Protein AF-A0A2E1U6Y6-F1 (afdb_monomer_lite)

Radius of gyration: 17.41 Å; chains: 1; bounding box: 41×27×50 Å

Structure (mmCIF, N/CA/C/O backbone):
data_AF-A0A2E1U6Y6-F1
#
_entry.id   AF-A0A2E1U6Y6-F1
#
loop_
_atom_site.group_PDB
_atom_site.id
_atom_site.type_symbol
_atom_site.label_atom_id
_atom_site.label_alt_id
_atom_site.label_comp_id
_atom_site.label_asym_id
_atom_site.label_entity_id
_atom_site.label_seq_id
_atom_site.pdbx_PDB_ins_code
_atom_site.Cartn_x
_atom_site.Cartn_y
_atom_site.Cartn_z
_atom_site.occupancy
_atom_site.B_iso_or_equiv
_atom_site.auth_seq_id
_atom_site.auth_comp_id
_atom_site.auth_asym_id
_atom_site.auth_atom_id
_atom_site.pdbx_PDB_model_num
ATOM 1 N N . MET A 1 1 ? 22.976 19.420 -7.886 1.00 53.72 1 MET A N 1
ATOM 2 C CA . MET A 1 1 ? 22.099 20.208 -6.983 1.00 53.72 1 MET A CA 1
ATOM 3 C C . MET A 1 1 ? 21.922 19.384 -5.711 1.00 53.72 1 MET A C 1
ATOM 5 O O . MET A 1 1 ? 21.648 18.199 -5.866 1.00 53.72 1 MET A O 1
ATOM 9 N N . PRO A 1 2 ? 22.062 19.943 -4.498 1.00 66.75 2 PRO A N 1
ATOM 10 C CA . PRO A 1 2 ? 22.201 19.174 -3.246 1.00 66.75 2 PRO A CA 1
ATOM 11 C C . PRO A 1 2 ? 20.959 18.359 -2.828 1.00 66.75 2 PRO A C 1
ATOM 13 O O . PRO A 1 2 ? 20.992 17.646 -1.834 1.00 66.75 2 PRO A O 1
ATOM 16 N N . PHE A 1 3 ? 19.871 18.434 -3.599 1.00 65.00 3 PHE A N 1
ATOM 17 C CA . PHE A 1 3 ? 18.627 17.688 -3.388 1.00 65.00 3 PHE A CA 1
ATOM 18 C C . PHE A 1 3 ? 18.413 16.542 -4.392 1.00 65.00 3 PHE A C 1
ATOM 20 O O . PHE A 1 3 ? 17.499 15.746 -4.210 1.00 65.00 3 PHE A O 1
ATOM 27 N N . ILE A 1 4 ? 19.233 16.445 -5.446 1.00 65.00 4 ILE A N 1
ATOM 28 C CA . ILE A 1 4 ? 19.087 15.408 -6.482 1.00 65.00 4 ILE A CA 1
ATOM 29 C C . ILE A 1 4 ? 19.797 14.113 -6.073 1.00 65.00 4 ILE A C 1
ATOM 31 O O . ILE A 1 4 ? 19.239 13.035 -6.237 1.00 65.00 4 ILE A O 1
ATOM 35 N N . GLU A 1 5 ? 20.989 14.195 -5.484 1.00 67.56 5 GLU A N 1
ATOM 36 C CA . GLU A 1 5 ? 21.760 13.009 -5.074 1.00 67.56 5 GLU A CA 1
ATOM 37 C C . GLU A 1 5 ? 21.040 12.117 -4.038 1.00 67.56 5 GLU A C 1
ATOM 39 O O . GLU A 1 5 ? 21.030 10.902 -4.230 1.00 67.56 5 GLU A O 1
ATOM 44 N N . PRO A 1 6 ? 20.349 12.650 -3.005 1.00 67.94 6 PRO A N 1
ATOM 45 C CA . PRO A 1 6 ? 19.586 11.815 -2.069 1.00 67.94 6 PRO A CA 1
ATOM 46 C C . PRO A 1 6 ? 18.334 11.179 -2.692 1.00 67.94 6 PRO A C 1
ATOM 48 O O . PRO A 1 6 ? 17.867 10.142 -2.224 1.00 67.94 6 PRO A O 1
ATOM 51 N N . TRP A 1 7 ? 17.778 11.787 -3.745 1.00 67.69 7 TRP A N 1
ATOM 52 C CA . TRP A 1 7 ? 16.593 11.280 -4.440 1.00 67.69 7 TRP A CA 1
ATOM 53 C C . TRP A 1 7 ? 16.885 9.977 -5.193 1.00 67.69 7 TRP A C 1
ATOM 55 O O . TRP A 1 7 ? 16.049 9.074 -5.204 1.00 67.69 7 TRP A O 1
ATOM 65 N N . HIS A 1 8 ? 18.094 9.839 -5.746 1.00 72.00 8 HIS A N 1
ATOM 66 C CA . HIS A 1 8 ? 18.529 8.607 -6.410 1.00 72.00 8 HIS A CA 1
ATOM 67 C C . HIS A 1 8 ? 18.514 7.394 -5.468 1.00 72.00 8 HIS A C 1
ATOM 69 O O . HIS A 1 8 ? 18.117 6.310 -5.885 1.00 72.00 8 HIS A O 1
ATOM 75 N N . ALA A 1 9 ? 18.853 7.571 -4.187 1.00 76.69 9 ALA A N 1
ATOM 76 C CA . ALA A 1 9 ? 18.844 6.475 -3.213 1.00 76.69 9 ALA A CA 1
ATOM 77 C C . ALA A 1 9 ? 17.428 5.944 -2.915 1.00 76.69 9 ALA A C 1
ATOM 79 O O . ALA A 1 9 ? 17.244 4.760 -2.645 1.00 76.69 9 ALA A O 1
ATOM 80 N N . LEU A 1 10 ? 16.407 6.803 -2.989 1.00 79.56 10 LEU A N 1
ATOM 81 C CA . LEU A 1 10 ? 15.006 6.405 -2.813 1.00 79.56 10 LEU A CA 1
ATOM 82 C C . LEU A 1 10 ? 14.393 5.843 -4.100 1.00 79.56 10 LEU A C 1
ATOM 84 O O . LEU A 1 10 ? 13.329 5.227 -4.058 1.00 79.56 10 LEU A O 1
ATOM 88 N N . GLN A 1 11 ? 15.063 6.018 -5.238 1.00 81.25 11 GLN A N 1
ATOM 89 C CA . GLN A 1 11 ? 14.570 5.616 -6.548 1.00 81.25 11 GLN A CA 1
ATOM 90 C C . GLN A 1 11 ? 14.562 4.095 -6.756 1.00 81.25 11 GLN A C 1
ATOM 92 O O . GLN A 1 11 ? 13.842 3.614 -7.621 1.00 81.25 11 GLN A O 1
ATOM 97 N N . GLU A 1 12 ? 15.313 3.324 -5.969 1.00 84.12 12 GLU A N 1
ATOM 98 C CA . GLU A 1 12 ? 15.266 1.851 -6.008 1.00 84.12 12 GLU A CA 1
ATOM 99 C C . GLU A 1 12 ? 14.153 1.282 -5.114 1.00 84.12 12 GLU A C 1
ATOM 101 O O . GLU A 1 12 ? 13.607 0.207 -5.369 1.00 84.12 12 GLU A O 1
ATOM 106 N N . VAL A 1 13 ? 13.777 2.031 -4.075 1.00 87.44 13 VAL A N 1
ATOM 107 C CA . VAL A 1 13 ? 12.866 1.592 -3.007 1.00 87.44 13 VAL A CA 1
ATOM 108 C C . VAL A 1 13 ? 11.550 2.368 -2.968 1.00 87.44 13 VAL A C 1
ATOM 110 O O . VAL A 1 13 ? 10.744 2.165 -2.066 1.00 87.44 13 VAL A O 1
ATOM 113 N N . TRP A 1 14 ? 11.288 3.238 -3.944 1.00 85.69 14 TRP A N 1
ATOM 114 C CA . TRP A 1 14 ? 10.092 4.091 -4.000 1.00 85.69 14 TRP A CA 1
ATOM 115 C C . TRP A 1 14 ? 8.782 3.309 -3.847 1.00 85.69 14 TRP A C 1
ATOM 117 O O . TRP A 1 14 ? 7.838 3.788 -3.224 1.00 85.69 14 TRP A O 1
ATOM 127 N N . TRP A 1 15 ? 8.731 2.086 -4.374 1.00 84.81 15 TRP A N 1
ATOM 128 C CA . TRP A 1 15 ? 7.563 1.213 -4.309 1.00 84.81 15 TRP A CA 1
ATOM 129 C C . TRP A 1 15 ? 7.258 0.758 -2.874 1.00 84.81 15 TRP A C 1
ATOM 131 O O . TRP A 1 15 ? 6.095 0.526 -2.548 1.00 84.81 15 TRP A O 1
ATOM 141 N N . LEU A 1 16 ? 8.256 0.708 -1.980 1.00 91.00 16 LEU A N 1
ATOM 142 C CA . LEU A 1 16 ? 8.034 0.436 -0.556 1.00 91.00 16 LEU A CA 1
ATOM 143 C C . LEU A 1 16 ? 7.249 1.555 0.121 1.00 91.00 16 LEU A C 1
ATOM 145 O O . LEU A 1 16 ? 6.506 1.268 1.054 1.00 91.00 16 LEU A O 1
ATOM 149 N N . ALA A 1 17 ? 7.352 2.802 -0.357 1.00 92.00 17 ALA A N 1
ATOM 150 C CA . ALA A 1 17 ? 6.608 3.936 0.193 1.00 92.00 17 ALA A CA 1
ATOM 151 C C . ALA A 1 17 ? 5.083 3.799 0.011 1.00 92.00 17 ALA A C 1
ATOM 153 O O . ALA A 1 17 ? 4.313 4.440 0.728 1.00 92.00 17 ALA A O 1
ATOM 154 N N . LEU A 1 18 ? 4.634 2.909 -0.880 1.00 92.88 18 LEU A N 1
ATOM 155 C CA . LEU A 1 18 ? 3.223 2.578 -1.068 1.00 92.88 18 LEU A CA 1
ATOM 156 C C . LEU A 1 18 ? 2.591 1.971 0.198 1.00 92.88 18 LEU A C 1
ATOM 158 O O . LEU A 1 18 ? 1.429 2.240 0.509 1.00 92.88 18 LEU A O 1
ATOM 162 N N . ILE A 1 19 ? 3.360 1.179 0.950 1.00 95.75 19 ILE A N 1
ATOM 163 C CA . ILE A 1 19 ? 2.898 0.501 2.168 1.00 95.75 19 ILE A CA 1
ATOM 164 C C . ILE A 1 19 ? 2.601 1.507 3.296 1.00 95.75 19 ILE A C 1
ATOM 166 O O . ILE A 1 19 ? 1.459 1.543 3.755 1.00 95.75 19 ILE A O 1
ATOM 170 N N . PRO A 1 20 ? 3.544 2.364 3.745 1.00 95.56 20 PRO A N 1
ATOM 171 C CA . PRO A 1 20 ? 3.259 3.342 4.790 1.00 95.56 20 PRO A CA 1
ATOM 172 C C . PRO A 1 20 ? 2.211 4.370 4.345 1.00 95.56 20 PRO A C 1
ATOM 174 O O . PRO A 1 20 ? 1.412 4.813 5.169 1.00 95.56 20 PRO A O 1
ATOM 177 N N . PHE A 1 21 ? 2.154 4.711 3.053 1.00 96.00 21 PHE A N 1
ATOM 178 C CA . PHE A 1 21 ? 1.130 5.612 2.530 1.00 96.00 21 PHE A CA 1
ATOM 179 C C . PHE A 1 21 ? -0.277 5.005 2.613 1.00 96.00 21 PHE A C 1
ATOM 181 O O . PHE A 1 21 ? -1.181 5.610 3.191 1.00 96.00 21 PHE A O 1
ATOM 188 N N . SER A 1 22 ? -0.468 3.792 2.088 1.00 96.75 22 SER A N 1
ATOM 189 C CA . SER A 1 22 ? -1.762 3.100 2.149 1.00 96.75 22 SER A CA 1
ATOM 190 C C . SER A 1 22 ? -2.185 2.786 3.585 1.00 96.75 22 SER A C 1
ATOM 192 O O . SER A 1 22 ? -3.374 2.867 3.893 1.00 96.75 22 SER A O 1
ATOM 194 N N . PHE A 1 23 ? -1.227 2.524 4.479 1.00 98.06 23 PHE A N 1
ATOM 195 C CA . PHE A 1 23 ? -1.476 2.371 5.909 1.00 98.06 23 PHE A CA 1
ATOM 196 C C . PHE A 1 23 ? -2.002 3.661 6.540 1.00 98.06 23 PHE A C 1
ATOM 198 O O . PHE A 1 23 ? -3.049 3.641 7.186 1.00 98.06 23 PHE A O 1
ATOM 205 N N . GLY A 1 24 ? -1.338 4.796 6.303 1.00 97.50 24 GLY A N 1
ATOM 206 C CA . GLY A 1 24 ? -1.775 6.097 6.816 1.00 97.50 24 GLY A CA 1
ATOM 207 C C . GLY A 1 24 ? -3.163 6.495 6.306 1.00 97.50 24 GLY A C 1
ATOM 208 O O . GLY A 1 24 ? -4.028 6.885 7.092 1.00 97.50 24 GLY A O 1
ATOM 209 N N . VAL A 1 25 ? -3.418 6.319 5.006 1.00 97.06 25 VAL A N 1
ATOM 210 C CA . VAL A 1 25 ? -4.751 6.537 4.418 1.00 97.06 25 VAL A CA 1
ATOM 211 C C . VAL A 1 25 ? -5.778 5.588 5.034 1.00 97.06 25 VAL A C 1
ATOM 213 O O . VAL A 1 25 ? -6.877 6.014 5.384 1.00 97.06 25 VAL A O 1
ATOM 216 N N . GLY A 1 26 ? -5.419 4.316 5.212 1.00 97.50 26 GLY A N 1
ATOM 217 C CA . GLY A 1 26 ? -6.270 3.307 5.833 1.00 97.50 26 GLY A CA 1
ATOM 218 C C . GLY A 1 26 ? -6.660 3.661 7.261 1.00 97.50 26 GLY A C 1
ATOM 219 O O . GLY A 1 26 ? -7.832 3.523 7.608 1.00 97.50 26 GLY A O 1
ATOM 220 N N . MET A 1 27 ? -5.723 4.179 8.060 1.00 98.12 27 MET A N 1
ATOM 221 C CA . MET A 1 27 ? -6.001 4.671 9.410 1.00 98.12 27 MET A CA 1
ATOM 222 C C . MET A 1 27 ? -7.061 5.776 9.389 1.00 98.12 27 MET A C 1
ATOM 224 O O . MET A 1 27 ? -8.096 5.649 10.040 1.00 98.12 27 MET A O 1
ATOM 228 N N .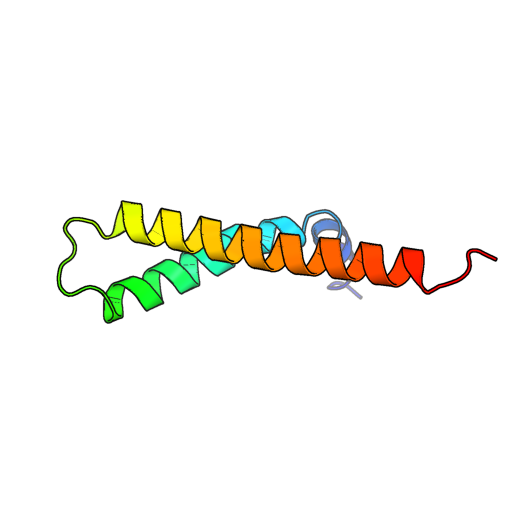 VAL A 1 28 ? -6.847 6.832 8.597 1.00 97.50 28 VAL A N 1
ATOM 229 C CA . VAL A 1 28 ? -7.778 7.971 8.520 1.00 97.50 28 VAL A CA 1
ATOM 230 C C . VAL A 1 28 ? -9.148 7.529 8.000 1.00 97.50 28 VAL A C 1
ATOM 232 O O . VAL A 1 28 ? -10.176 7.832 8.606 1.00 97.50 28 VAL A O 1
ATOM 235 N N . TYR A 1 29 ? -9.173 6.758 6.912 1.00 97.06 29 TYR A N 1
ATOM 236 C CA . TYR A 1 29 ? -10.408 6.284 6.296 1.00 97.06 29 TYR A CA 1
ATOM 237 C C . TYR A 1 29 ? -11.222 5.392 7.242 1.00 97.06 29 TYR A C 1
ATOM 239 O O . TYR A 1 29 ? -12.422 5.609 7.427 1.00 97.06 29 TYR A O 1
ATOM 247 N N . LYS A 1 30 ? -1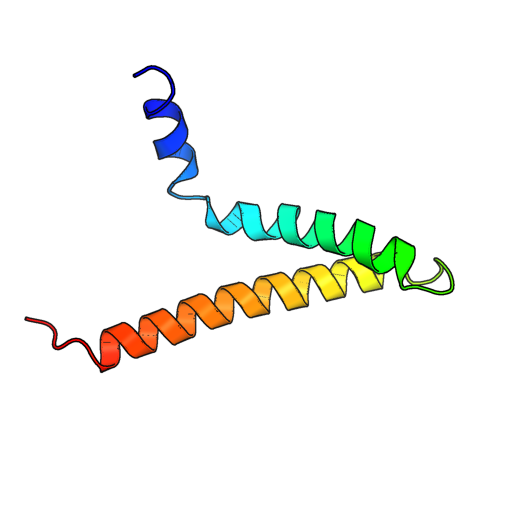0.586 4.398 7.874 1.00 96.81 30 LYS A N 1
ATOM 248 C CA . LYS A 1 30 ? -11.272 3.474 8.788 1.00 96.81 30 LYS A CA 1
ATOM 249 C C . LYS A 1 30 ? -11.699 4.148 10.085 1.00 96.81 30 LYS A C 1
ATOM 251 O O . LYS A 1 30 ? -12.736 3.762 10.615 1.00 96.81 30 LYS A O 1
ATOM 256 N N . ALA A 1 31 ? -10.977 5.167 10.551 1.00 96.50 31 ALA A N 1
ATOM 257 C CA . ALA A 1 31 ? -11.363 5.920 11.742 1.00 96.50 31 ALA A CA 1
ATOM 258 C C . ALA A 1 31 ? -12.690 6.668 11.546 1.00 96.50 31 ALA A C 1
ATOM 260 O O . ALA A 1 31 ? -13.461 6.800 12.489 1.00 96.50 31 ALA A O 1
ATOM 261 N N . TRP A 1 32 ? -12.967 7.134 10.324 1.00 96.88 32 TRP A N 1
ATOM 262 C CA . TRP A 1 32 ? -14.218 7.822 9.991 1.00 96.88 32 TRP A CA 1
ATOM 263 C C . TRP A 1 32 ? -15.330 6.867 9.554 1.00 96.88 32 TRP A C 1
ATOM 265 O O . TRP A 1 32 ? -16.509 7.180 9.700 1.00 96.88 32 TRP A O 1
ATOM 275 N N . ARG A 1 33 ? -14.973 5.722 8.961 1.00 96.44 33 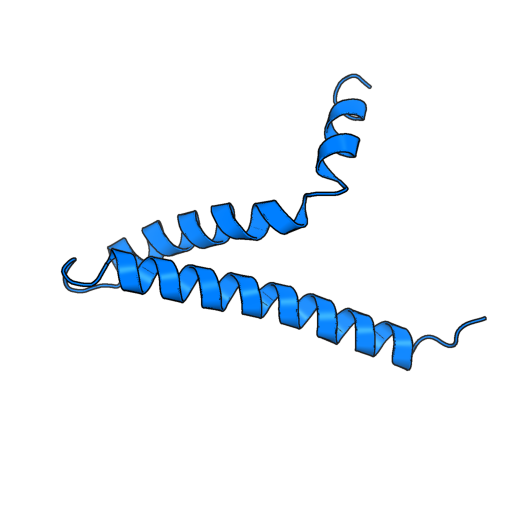ARG A N 1
ATOM 276 C CA . ARG A 1 33 ? -15.942 4.805 8.347 1.00 96.44 33 ARG A CA 1
ATOM 277 C C . ARG A 1 33 ? -16.491 3.758 9.309 1.00 96.44 33 ARG A C 1
ATOM 279 O O . ARG A 1 33 ? -17.605 3.284 9.080 1.00 96.44 33 ARG A O 1
ATOM 286 N N . LEU A 1 34 ? -15.718 3.341 10.312 1.00 95.44 34 LEU A N 1
ATOM 287 C CA . LEU A 1 34 ? -16.146 2.280 11.216 1.00 95.44 34 LEU A CA 1
ATOM 288 C C . LEU A 1 34 ? -17.083 2.798 12.312 1.00 95.44 34 LEU A C 1
ATOM 290 O O . LEU A 1 34 ? -16.816 3.849 12.885 1.00 95.44 34 LEU A O 1
ATOM 294 N N . PRO A 1 35 ? -18.160 2.054 12.631 1.00 94.69 35 PRO A N 1
ATOM 295 C CA . PRO A 1 35 ? -19.088 2.436 13.693 1.00 94.69 35 PRO A CA 1
ATOM 296 C C . PRO A 1 35 ? -18.481 2.264 15.093 1.00 94.69 35 PRO A C 1
ATOM 298 O O . PRO A 1 35 ? -18.884 2.950 16.028 1.00 94.69 35 PRO A O 1
ATOM 301 N N . ASP A 1 36 ? -17.518 1.351 15.244 1.00 94.81 36 ASP A N 1
ATOM 302 C CA . ASP A 1 36 ? -16.780 1.117 16.480 1.00 94.81 36 ASP A CA 1
ATOM 303 C C . ASP A 1 36 ? -15.346 0.632 16.199 1.00 94.81 36 ASP A C 1
ATOM 305 O O . ASP A 1 36 ? -15.009 0.217 15.089 1.00 94.81 36 ASP A O 1
ATOM 309 N N . PHE A 1 37 ? -14.486 0.680 17.219 1.00 96.19 37 PHE A N 1
ATOM 310 C CA . PHE A 1 37 ? -13.058 0.375 17.082 1.00 96.19 37 PHE A CA 1
ATOM 311 C C . PHE A 1 37 ? -12.684 -1.086 17.386 1.00 96.19 37 PHE A C 1
ATOM 313 O O . PHE A 1 37 ? -11.496 -1.415 17.379 1.00 96.19 37 PHE A O 1
ATOM 320 N N . LYS A 1 38 ? -13.645 -1.998 17.612 1.00 96.81 38 LYS A N 1
ATOM 321 C CA . LYS A 1 38 ? -13.348 -3.388 18.026 1.00 96.81 38 LYS A CA 1
ATOM 322 C C . LYS A 1 38 ? -12.496 -4.141 17.006 1.00 96.81 38 LYS A C 1
ATOM 324 O O . LYS A 1 38 ? -11.690 -4.987 17.380 1.00 96.81 38 LYS A O 1
ATOM 329 N N . ARG A 1 39 ? -12.678 -3.842 15.716 1.00 95.31 39 ARG A N 1
ATOM 330 C CA . ARG A 1 39 ? -11.950 -4.472 14.600 1.00 95.31 39 ARG A CA 1
ATOM 331 C C . ARG A 1 39 ? -11.072 -3.493 13.824 1.00 95.31 39 ARG A C 1
ATOM 333 O O . ARG A 1 39 ? -10.615 -3.827 12.736 1.00 95.31 39 ARG A O 1
ATOM 340 N N . TYR A 1 40 ? -10.791 -2.320 14.391 1.00 96.56 40 TYR A N 1
ATOM 341 C CA . TYR A 1 40 ? -10.084 -1.241 13.701 1.00 96.56 40 TYR A CA 1
ATOM 342 C C . TYR A 1 40 ? -8.742 -1.689 13.104 1.00 96.56 40 TYR A C 1
ATOM 344 O O . TYR A 1 40 ? -8.555 -1.594 11.896 1.00 96.56 40 TYR A O 1
ATOM 352 N N . TRP A 1 41 ? -7.833 -2.249 13.908 1.00 97.69 41 TRP A N 1
ATOM 353 C CA . TRP A 1 41 ? -6.503 -2.651 13.430 1.00 97.69 41 TRP A CA 1
ATOM 354 C C . TRP A 1 41 ? -6.524 -3.769 12.374 1.00 97.69 41 TRP A C 1
ATOM 356 O O . TRP A 1 41 ? -5.872 -3.596 11.342 1.00 97.69 41 TRP A O 1
ATOM 366 N N . PRO A 1 42 ? -7.290 -4.870 12.548 1.00 97.62 42 PRO A N 1
ATOM 367 C CA . PRO A 1 42 ? -7.481 -5.852 11.480 1.00 97.62 42 PRO A CA 1
ATOM 368 C C . PRO A 1 42 ? -8.025 -5.239 10.184 1.00 97.62 42 PRO A C 1
ATOM 370 O O . PRO A 1 42 ? -7.599 -5.613 9.094 1.00 97.62 42 PRO A O 1
ATOM 373 N N . GLU A 1 43 ? -8.953 -4.286 10.285 1.00 97.62 43 GLU A N 1
ATOM 374 C CA . GLU A 1 43 ? -9.554 -3.644 9.119 1.00 97.62 43 GLU A CA 1
ATOM 375 C C . GLU A 1 43 ? -8.640 -2.633 8.428 1.00 97.62 43 GLU A C 1
ATOM 377 O O . GLU A 1 43 ? -8.652 -2.560 7.199 1.00 97.62 43 GLU A O 1
ATOM 382 N N . VAL A 1 44 ? -7.832 -1.886 9.182 1.00 98.06 44 VAL A N 1
ATOM 383 C CA . VAL A 1 44 ? -6.773 -1.026 8.638 1.00 98.06 44 VAL A CA 1
ATOM 384 C C . VAL A 1 44 ? -5.728 -1.881 7.929 1.00 98.06 44 VAL A C 1
ATOM 386 O O . VAL A 1 44 ? -5.372 -1.578 6.793 1.00 98.06 44 VAL A O 1
ATOM 389 N N . GLY A 1 45 ? -5.284 -2.981 8.546 1.00 97.69 45 GLY A N 1
ATOM 390 C CA . GLY A 1 45 ? -4.333 -3.914 7.938 1.00 97.69 45 GLY A CA 1
ATOM 391 C C . GLY A 1 45 ? -4.867 -4.529 6.642 1.00 97.69 45 GLY A C 1
ATOM 392 O O . GLY A 1 45 ? -4.183 -4.510 5.621 1.00 97.69 45 GLY A O 1
ATOM 393 N N . MET A 1 46 ? -6.122 -4.989 6.645 1.00 98.19 46 MET A N 1
ATOM 394 C CA . MET A 1 46 ? -6.768 -5.528 5.445 1.00 98.19 46 MET A CA 1
ATOM 395 C C . M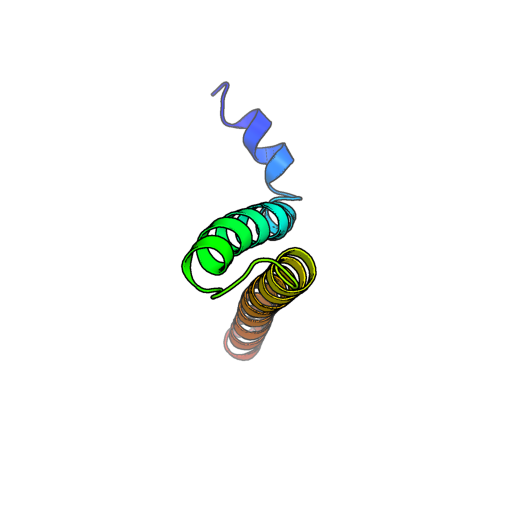ET A 1 46 ? -6.912 -4.467 4.346 1.00 98.19 46 MET A C 1
ATOM 397 O O . MET A 1 46 ? -6.621 -4.741 3.185 1.00 98.19 46 MET A O 1
ATOM 401 N N . PHE A 1 47 ? -7.317 -3.245 4.696 1.00 97.88 47 PHE A N 1
ATOM 402 C CA . PHE A 1 47 ? -7.427 -2.146 3.736 1.00 97.88 47 PHE A CA 1
ATOM 403 C C . PHE A 1 47 ? -6.064 -1.785 3.126 1.00 97.88 47 PHE A C 1
ATOM 405 O O . PHE A 1 47 ? -5.947 -1.635 1.914 1.00 97.88 47 PHE A O 1
ATOM 412 N N . THR A 1 48 ? -5.024 -1.721 3.959 1.00 97.81 48 THR A N 1
ATOM 413 C CA . THR A 1 48 ? -3.635 -1.474 3.5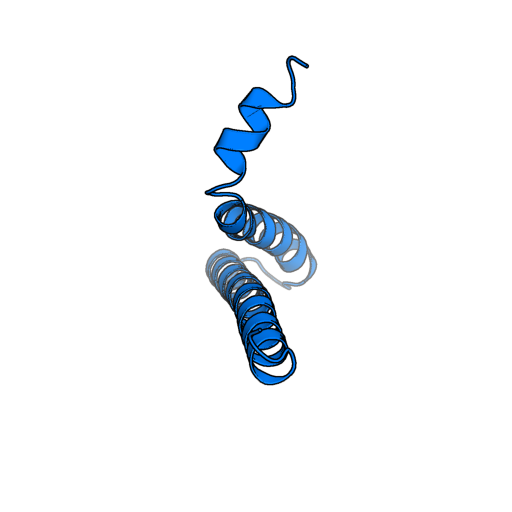39 1.00 97.81 48 THR A CA 1
ATOM 414 C C . THR A 1 48 ? -3.184 -2.522 2.525 1.00 97.81 48 THR A C 1
ATOM 416 O O . THR A 1 48 ? -2.678 -2.172 1.459 1.00 97.81 48 THR A O 1
ATOM 419 N N . LEU A 1 49 ? -3.425 -3.805 2.823 1.00 97.81 49 LEU A N 1
ATOM 420 C CA . LEU A 1 49 ? -3.111 -4.919 1.930 1.00 97.81 49 LEU A CA 1
ATOM 421 C C . LEU A 1 49 ? -3.860 -4.790 0.596 1.00 97.81 49 LEU A C 1
ATOM 423 O O . LEU A 1 49 ? -3.238 -4.864 -0.459 1.00 97.81 49 LEU A O 1
ATOM 427 N N . GLN A 1 50 ? -5.176 -4.561 0.637 1.00 97.88 50 GLN A N 1
ATOM 428 C CA . GLN A 1 50 ? -6.014 -4.434 -0.559 1.00 97.88 50 GLN A CA 1
ATOM 429 C C . GLN A 1 50 ? -5.555 -3.289 -1.466 1.00 97.88 50 GLN A C 1
ATOM 431 O O . GLN A 1 50 ? -5.417 -3.486 -2.671 1.00 97.88 50 GLN A O 1
ATOM 436 N N . VAL A 1 51 ? -5.284 -2.110 -0.901 1.00 96.75 51 VAL A N 1
ATOM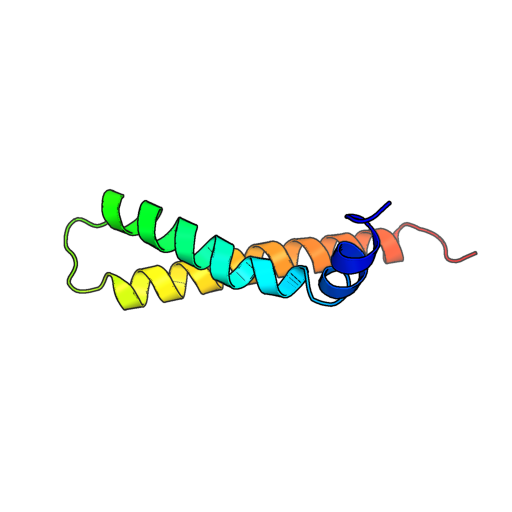 437 C CA . VAL A 1 51 ? -4.826 -0.941 -1.667 1.00 96.75 51 VAL A CA 1
ATOM 438 C C . VAL A 1 51 ? -3.427 -1.173 -2.234 1.00 96.75 51 VAL A C 1
ATOM 440 O O . VAL A 1 51 ? -3.202 -0.922 -3.416 1.00 96.75 51 VAL A O 1
ATOM 443 N N . THR A 1 52 ? -2.503 -1.692 -1.423 1.00 96.75 52 THR A N 1
ATOM 444 C CA . THR A 1 52 ? -1.123 -1.972 -1.850 1.00 96.75 52 THR A CA 1
ATOM 445 C C . THR A 1 52 ? -1.106 -2.973 -3.001 1.00 96.75 52 THR A C 1
ATOM 447 O O . THR A 1 52 ? -0.534 -2.694 -4.053 1.00 96.75 52 THR A O 1
ATOM 450 N N . VAL A 1 53 ? -1.773 -4.119 -2.832 1.00 97.00 53 VAL A N 1
ATOM 451 C CA . VAL A 1 53 ? -1.848 -5.167 -3.860 1.00 97.00 53 VAL A CA 1
ATOM 452 C C . VAL A 1 53 ? -2.612 -4.674 -5.086 1.00 97.00 53 VAL A C 1
ATOM 454 O O . VAL A 1 53 ? -2.203 -4.966 -6.204 1.00 97.00 53 VAL A O 1
ATOM 457 N N . GLY A 1 54 ? -3.679 -3.893 -4.901 1.00 97.00 54 GLY A N 1
ATOM 458 C CA . GLY A 1 54 ? -4.445 -3.315 -6.002 1.00 97.00 54 GLY A CA 1
ATOM 459 C C . GLY A 1 54 ? -3.593 -2.404 -6.884 1.00 97.00 54 GLY A C 1
ATOM 460 O O . GLY A 1 54 ? -3.554 -2.588 -8.097 1.00 97.00 54 GLY A O 1
ATOM 461 N N . ILE A 1 55 ? -2.854 -1.465 -6.289 1.00 96.00 55 ILE A N 1
ATOM 462 C CA . ILE A 1 55 ? -1.986 -0.548 -7.042 1.00 96.00 55 ILE A CA 1
ATOM 463 C C . ILE A 1 55 ? -0.802 -1.297 -7.669 1.00 96.00 55 ILE A C 1
ATOM 465 O O . ILE A 1 55 ? -0.505 -1.085 -8.845 1.00 96.00 55 ILE A O 1
ATOM 469 N N . ALA A 1 56 ? -0.155 -2.203 -6.929 1.00 94.62 56 ALA A N 1
ATOM 470 C CA . ALA A 1 56 ? 0.940 -3.016 -7.460 1.00 94.62 56 ALA A CA 1
ATOM 471 C C . ALA A 1 56 ? 0.481 -3.882 -8.647 1.00 94.62 56 ALA A C 1
ATOM 473 O O . ALA A 1 56 ? 1.152 -3.942 -9.676 1.00 94.62 56 ALA A O 1
ATOM 474 N N . GLY A 1 57 ? -0.697 -4.501 -8.530 1.00 96.38 57 GLY A N 1
ATOM 475 C CA . GLY A 1 57 ? -1.318 -5.289 -9.589 1.00 96.38 57 GLY A CA 1
ATOM 476 C C . GLY A 1 57 ? -1.654 -4.450 -10.819 1.00 96.38 57 GLY A C 1
ATOM 477 O O . GLY A 1 57 ? -1.350 -4.869 -11.932 1.00 96.38 57 GLY A O 1
ATOM 478 N N . LEU A 1 58 ? -2.206 -3.245 -10.640 1.00 96.56 58 LEU A N 1
ATOM 479 C CA . LEU A 1 58 ? -2.454 -2.316 -11.748 1.00 96.56 58 LEU A CA 1
ATOM 480 C C . LEU A 1 58 ? -1.162 -1.962 -12.493 1.00 96.56 58 LEU A C 1
ATOM 482 O O . LEU A 1 58 ? -1.140 -2.012 -13.720 1.00 96.56 58 LEU A O 1
ATOM 486 N N . GLY A 1 59 ? -0.080 -1.658 -11.770 1.00 94.19 59 GLY A N 1
ATOM 487 C CA . GLY A 1 59 ? 1.224 -1.379 -12.375 1.00 94.19 59 GLY A CA 1
ATOM 488 C C . GLY A 1 59 ? 1.769 -2.564 -13.176 1.00 94.19 59 GLY A C 1
ATOM 489 O O . GLY A 1 59 ? 2.217 -2.392 -14.308 1.00 94.19 59 GLY A O 1
ATOM 490 N N . LEU A 1 60 ? 1.667 -3.775 -12.623 1.00 95.44 60 LEU A N 1
ATOM 491 C CA . LEU A 1 60 ? 2.103 -5.002 -13.289 1.00 95.44 60 LEU A CA 1
ATOM 492 C C . LEU A 1 60 ? 1.295 -5.276 -14.563 1.00 95.44 60 LEU A C 1
ATOM 494 O O . LEU A 1 60 ? 1.876 -5.526 -15.616 1.00 95.44 60 LEU A O 1
ATOM 498 N N . VAL A 1 61 ? -0.035 -5.186 -14.491 1.00 97.19 61 VAL A N 1
ATOM 499 C CA . VAL A 1 61 ? -0.925 -5.394 -15.644 1.00 97.19 61 VAL A CA 1
ATOM 500 C C . VAL A 1 61 ? -0.647 -4.372 -16.742 1.00 97.19 61 VAL A C 1
ATOM 502 O O . VAL A 1 61 ? -0.532 -4.748 -17.904 1.00 97.19 61 VAL A O 1
ATOM 505 N N . LEU A 1 62 ? -0.490 -3.094 -16.389 1.00 96.00 62 LEU A N 1
ATOM 506 C CA . LEU A 1 62 ? -0.131 -2.055 -17.354 1.00 96.00 62 LEU A CA 1
ATOM 507 C C . LEU A 1 62 ? 1.226 -2.338 -18.005 1.00 96.00 62 LEU A C 1
ATOM 509 O O . LEU A 1 62 ? 1.344 -2.220 -19.221 1.00 96.00 62 LEU A O 1
ATOM 513 N N . GLY A 1 63 ? 2.222 -2.767 -17.228 1.00 93.25 63 GLY A N 1
ATOM 514 C CA . GLY A 1 63 ? 3.528 -3.170 -17.753 1.00 93.25 63 GLY A CA 1
ATOM 515 C C . GLY A 1 63 ? 3.433 -4.316 -18.763 1.00 93.25 63 GLY A C 1
ATOM 516 O O . GLY A 1 63 ? 4.031 -4.239 -19.832 1.00 93.25 63 GLY A O 1
ATOM 517 N N . LEU A 1 64 ? 2.623 -5.337 -18.469 1.00 94.81 64 LEU A N 1
ATOM 518 C CA . LEU A 1 64 ? 2.373 -6.450 -19.391 1.00 94.81 64 LEU A CA 1
ATOM 519 C C . LEU A 1 64 ? 1.658 -6.003 -20.669 1.00 94.81 64 LEU A C 1
ATOM 521 O O . LEU A 1 64 ? 1.997 -6.464 -21.753 1.00 94.81 64 LEU A O 1
ATOM 525 N N . ILE A 1 65 ? 0.678 -5.102 -20.555 1.00 95.50 65 ILE A N 1
ATOM 526 C CA . ILE A 1 65 ? -0.018 -4.534 -21.716 1.00 95.50 65 ILE A CA 1
ATOM 527 C C . ILE A 1 65 ? 0.974 -3.779 -22.604 1.00 95.50 65 ILE A C 1
ATOM 529 O O . ILE A 1 65 ? 0.951 -3.948 -23.821 1.00 95.50 65 ILE A O 1
ATOM 533 N N . VAL A 1 66 ? 1.854 -2.972 -22.006 1.00 94.62 66 VAL A N 1
ATOM 534 C CA . VAL A 1 66 ? 2.888 -2.244 -22.748 1.00 94.62 66 VAL A CA 1
ATOM 535 C C . VAL A 1 66 ? 3.828 -3.219 -23.454 1.00 94.62 66 VAL A C 1
ATOM 537 O O . VAL A 1 66 ? 4.021 -3.070 -24.652 1.00 94.62 66 VAL A O 1
ATOM 540 N N . ASP A 1 67 ? 4.351 -4.239 -22.771 1.00 92.50 67 ASP A N 1
ATOM 541 C CA . ASP A 1 67 ? 5.251 -5.232 -23.387 1.00 92.50 67 ASP A CA 1
ATOM 542 C C . ASP A 1 67 ? 4.571 -6.068 -24.489 1.00 92.50 67 ASP A C 1
ATOM 544 O O . ASP A 1 67 ? 5.220 -6.494 -25.441 1.00 92.50 67 ASP A O 1
ATOM 548 N N . LEU A 1 68 ? 3.255 -6.283 -24.398 1.00 93.25 68 LEU A N 1
ATOM 549 C CA . LEU A 1 68 ? 2.486 -6.986 -25.427 1.00 93.25 68 LEU A CA 1
ATOM 550 C C . LEU A 1 68 ? 2.239 -6.124 -26.677 1.00 93.25 68 LEU A C 1
ATOM 552 O O . LEU A 1 68 ? 2.243 -6.646 -27.790 1.00 93.25 68 LEU A O 1
ATOM 556 N N . ILE A 1 69 ? 1.961 -4.830 -26.496 1.00 93.00 69 ILE A N 1
ATOM 557 C CA . ILE A 1 69 ? 1.578 -3.920 -27.588 1.00 93.00 69 ILE A CA 1
ATOM 558 C C . ILE A 1 69 ? 2.803 -3.298 -28.261 1.00 93.00 69 ILE A C 1
ATOM 560 O O . ILE A 1 69 ? 2.781 -3.077 -29.472 1.00 93.00 69 ILE A O 1
ATOM 564 N N . LEU A 1 70 ? 3.853 -2.980 -27.500 1.00 89.88 70 LEU A N 1
ATOM 565 C CA . LEU A 1 70 ? 5.055 -2.351 -28.036 1.00 89.88 70 LEU A CA 1
ATOM 566 C C . LEU A 1 70 ? 5.949 -3.424 -28.678 1.00 89.88 70 LEU A C 1
ATOM 568 O O . LEU A 1 70 ? 6.476 -4.283 -27.970 1.00 89.88 70 LEU A O 1
ATOM 572 N N . PRO A 1 71 ? 6.155 -3.399 -30.007 1.00 78.62 71 PRO A N 1
ATOM 573 C CA . PRO A 1 71 ? 7.056 -4.341 -30.643 1.00 78.62 71 PRO A CA 1
ATOM 574 C C . PRO A 1 71 ? 8.480 -4.066 -30.160 1.00 78.62 71 PRO A C 1
ATOM 576 O O . PRO A 1 71 ? 8.979 -2.942 -30.241 1.00 78.62 71 PRO A O 1
ATOM 579 N N . ARG A 1 72 ? 9.122 -5.107 -29.633 1.00 73.69 72 ARG A N 1
ATOM 580 C CA . ARG A 1 72 ? 10.524 -5.069 -29.217 1.00 73.69 72 ARG A CA 1
ATOM 581 C C . ARG A 1 72 ? 11.371 -4.912 -30.488 1.00 73.69 72 ARG A C 1
ATOM 583 O O . ARG A 1 72 ? 11.383 -5.830 -31.307 1.00 73.69 72 ARG A O 1
ATOM 590 N N . ALA A 1 73 ? 11.964 -3.733 -30.687 1.00 58.44 73 ALA A N 1
ATOM 591 C CA . ALA A 1 73 ? 12.865 -3.434 -31.805 1.00 58.44 73 ALA A CA 1
ATOM 592 C C . ALA A 1 73 ? 14.277 -3.971 -31.546 1.00 58.44 73 ALA A C 1
ATOM 594 O O . ALA A 1 73 ? 14.696 -3.960 -30.365 1.00 58.44 73 ALA A O 1
#

pLDDT: mean 90.33, std 11.05, range [53.72, 98.19]

Foldseek 3Di:
DVPVVVVVVCVVVVLVVLQVVQLVVLLVVLVVPPPDCPCSVVSSVVSSVCSSCVVVVVVVVVVVVCVVPDDDD

Secondary structure (DSSP, 8-state):
-TTTHHHHHHTTTGGGGHHHHHHHHHHHHHHHH-S-STTHHHHHHHHHHHHHHHHHHHHHHHHHHHHHHS---

Sequence (73 aa):
MPFIEPWHALQEVWWLALIPFSFGVGMVYKAWRLPDFKRYWPEVGMFTLQVTVGIAGLGLVLGLIVDLILPRA